Protein AF-A0A8K9XNS3-F1 (afdb_monomer)

Radius of gyration: 15.27 Å; Cα contacts (8 Å, |Δi|>4): 210; chains: 1; bounding box: 35×44×36 Å

pLDDT: mean 76.53, std 16.07, range [39.06, 96.81]

Structure (mmCIF, N/CA/C/O backbone):
data_AF-A0A8K9XNS3-F1
#
_entry.id   AF-A0A8K9XNS3-F1
#
loop_
_atom_site.group_PDB
_atom_site.id
_atom_site.type_symbol
_atom_site.label_atom_id
_atom_site.label_alt_id
_atom_site.label_comp_id
_atom_site.label_asym_id
_atom_site.label_entity_id
_atom_site.label_seq_id
_atom_site.pdbx_PDB_ins_code
_atom_site.Cartn_x
_atom_site.Cartn_y
_atom_site.Cartn_z
_atom_site.occupancy
_atom_site.B_iso_or_equiv
_atom_site.auth_seq_id
_atom_site.auth_comp_id
_atom_site.auth_asym_id
_atom_site.auth_atom_id
_atom_site.pdbx_PDB_model_num
ATOM 1 N N . VAL A 1 1 ? -20.657 2.277 15.520 1.00 56.12 1 VAL A N 1
ATOM 2 C CA . VAL A 1 1 ? -19.848 1.434 14.611 1.00 56.12 1 VAL A CA 1
ATOM 3 C C . VAL A 1 1 ? -19.065 2.385 13.728 1.00 56.12 1 VAL A C 1
ATOM 5 O O . VAL A 1 1 ? -19.692 3.094 12.948 1.00 56.12 1 VAL A O 1
ATOM 8 N N . ASN A 1 2 ? -17.752 2.482 13.925 1.00 64.94 2 ASN A N 1
ATOM 9 C CA . ASN A 1 2 ? -16.909 3.422 13.189 1.00 64.94 2 ASN A CA 1
ATOM 10 C C . ASN A 1 2 ? -16.457 2.762 11.886 1.00 64.94 2 ASN A C 1
ATOM 12 O O . ASN A 1 2 ? -15.665 1.821 11.895 1.00 64.94 2 ASN A O 1
ATOM 16 N N . TRP A 1 3 ? -17.029 3.219 10.773 1.00 59.09 3 TRP A N 1
ATOM 17 C CA . TRP A 1 3 ? -16.682 2.745 9.439 1.00 59.09 3 TRP A CA 1
ATOM 18 C C . TRP A 1 3 ? -15.567 3.605 8.871 1.00 59.09 3 TRP A C 1
ATOM 20 O O . TRP A 1 3 ? -15.739 4.807 8.674 1.00 59.09 3 TRP A O 1
ATOM 30 N N . MET A 1 4 ? -14.447 2.974 8.561 1.00 75.62 4 MET A N 1
ATOM 31 C CA . MET A 1 4 ? -13.309 3.639 7.950 1.00 75.62 4 MET A CA 1
ATOM 32 C C . MET A 1 4 ? -13.382 3.490 6.444 1.00 75.62 4 MET A C 1
ATOM 34 O O . MET A 1 4 ? -13.640 2.399 5.935 1.00 75.62 4 MET A O 1
ATOM 38 N N . ARG A 1 5 ? -13.145 4.589 5.728 1.00 74.88 5 ARG A N 1
ATOM 39 C CA . ARG A 1 5 ? -13.177 4.626 4.267 1.00 74.88 5 ARG A CA 1
ATOM 40 C C . ARG A 1 5 ? -11.772 4.840 3.735 1.00 74.88 5 ARG A C 1
ATOM 42 O O . ARG A 1 5 ? -11.185 5.903 3.939 1.00 74.88 5 ARG A O 1
ATOM 49 N N . LEU A 1 6 ? -11.271 3.840 3.021 1.00 81.25 6 LEU A N 1
ATOM 50 C CA . LEU A 1 6 ? -9.977 3.896 2.359 1.00 81.25 6 LEU A CA 1
ATOM 51 C C . LEU A 1 6 ? -10.204 4.013 0.853 1.00 81.25 6 LEU A C 1
ATOM 53 O O . LEU A 1 6 ? -10.941 3.215 0.263 1.00 81.25 6 LEU A O 1
ATOM 57 N N . ASN A 1 7 ? -9.607 5.034 0.240 1.00 74.88 7 ASN A N 1
ATOM 58 C CA . ASN A 1 7 ? -9.616 5.215 -1.209 1.00 74.88 7 ASN A CA 1
ATOM 59 C C . ASN A 1 7 ? -8.287 4.730 -1.784 1.00 74.88 7 ASN A C 1
ATOM 61 O O . ASN A 1 7 ? -7.236 5.046 -1.234 1.00 74.88 7 ASN A O 1
ATOM 65 N N . ILE A 1 8 ? -8.344 4.006 -2.897 1.00 73.44 8 ILE A N 1
ATOM 66 C CA . ILE A 1 8 ? -7.161 3.463 -3.567 1.00 73.44 8 ILE A CA 1
ATOM 67 C C . ILE A 1 8 ? -6.890 4.271 -4.831 1.00 73.44 8 ILE A C 1
ATOM 69 O O . ILE A 1 8 ? -7.771 4.422 -5.685 1.00 73.44 8 ILE A O 1
ATOM 73 N N . ILE A 1 9 ? -5.666 4.771 -4.943 1.00 66.69 9 ILE A N 1
ATOM 74 C CA . ILE A 1 9 ? -5.113 5.435 -6.119 1.00 66.69 9 ILE A CA 1
ATOM 75 C C . ILE A 1 9 ? -3.823 4.712 -6.489 1.00 66.69 9 ILE A C 1
ATOM 77 O O . ILE A 1 9 ? -3.191 4.041 -5.681 1.00 66.69 9 ILE A O 1
ATOM 81 N N . LEU A 1 10 ? -3.454 4.794 -7.749 1.00 63.34 10 LEU A N 1
ATOM 82 C CA . LEU A 1 10 ? -2.263 4.166 -8.276 1.00 63.34 10 LEU A CA 1
ATOM 83 C C . LEU A 1 10 ? -1.674 5.131 -9.277 1.00 63.34 10 LEU A C 1
ATOM 85 O O . LEU A 1 10 ? -2.395 5.687 -10.109 1.00 63.34 10 LEU A O 1
ATOM 89 N N . VAL A 1 11 ? -0.384 5.373 -9.116 1.00 63.50 11 VAL A N 1
ATOM 90 C CA . VAL A 1 11 ? 0.321 6.434 -9.816 1.00 63.50 11 VAL A CA 1
ATOM 91 C C . VAL A 1 11 ? 1.318 5.773 -10.761 1.00 63.50 11 VAL A C 1
ATOM 93 O O . VAL A 1 11 ? 2.296 5.186 -10.310 1.00 63.50 11 VAL A O 1
ATOM 96 N N . ASP A 1 12 ? 1.028 5.855 -12.060 1.00 62.00 12 ASP A N 1
ATOM 97 C CA . ASP A 1 12 ? 1.892 5.447 -13.174 1.00 62.00 12 ASP A CA 1
ATOM 98 C C . ASP A 1 12 ? 1.836 6.521 -14.279 1.00 62.00 12 ASP A C 1
ATOM 100 O O . ASP A 1 12 ? 0.885 7.305 -14.346 1.00 62.00 12 ASP A O 1
ATOM 104 N N . ASN A 1 13 ? 2.821 6.532 -15.178 1.00 50.31 13 ASN A N 1
ATOM 105 C CA . ASN A 1 13 ? 2.873 7.348 -16.396 1.00 50.31 13 ASN A CA 1
ATOM 106 C C . ASN A 1 13 ? 1.865 6.874 -17.482 1.00 50.31 13 ASN A C 1
ATOM 108 O O . ASN A 1 13 ? 2.080 7.072 -18.677 1.00 50.31 13 ASN A O 1
ATOM 112 N N . GLY A 1 14 ? 0.766 6.222 -17.083 1.00 49.00 14 GLY A N 1
ATOM 113 C CA . GLY A 1 14 ? -0.224 5.583 -17.948 1.00 49.00 14 GLY A CA 1
ATOM 114 C C . GLY A 1 14 ? -1.595 5.426 -17.277 1.00 49.00 14 GLY A C 1
ATOM 115 O O . GLY A 1 14 ? -1.736 5.499 -16.058 1.00 49.00 14 GLY A O 1
ATOM 116 N N . SER A 1 15 ? -2.646 5.254 -18.089 1.00 39.06 15 SER A N 1
ATOM 117 C CA . SER A 1 15 ? -4.030 5.090 -17.622 1.00 39.06 15 SER A CA 1
ATOM 118 C C . SER A 1 15 ? -4.188 3.769 -16.879 1.00 39.06 15 SER A C 1
ATOM 120 O O . SER A 1 15 ? -4.087 2.707 -17.494 1.00 39.06 15 SER A O 1
ATOM 122 N N . VAL A 1 16 ? -4.481 3.820 -15.576 1.00 47.47 16 VAL A N 1
ATOM 123 C CA . VAL A 1 16 ? -4.760 2.600 -14.820 1.00 47.47 16 VAL A CA 1
ATOM 124 C C . VAL A 1 16 ? -6.118 2.629 -14.120 1.00 47.47 16 VAL A C 1
ATOM 126 O O . VAL A 1 16 ? -6.554 3.635 -13.555 1.00 47.47 16 VAL A O 1
ATOM 129 N N . THR A 1 17 ? -6.822 1.500 -14.214 1.00 46.59 17 THR A N 1
ATOM 130 C CA . THR A 1 17 ? -8.195 1.313 -13.734 1.00 46.59 17 THR A CA 1
ATOM 131 C C . THR A 1 17 ? -8.196 0.239 -12.655 1.00 46.59 17 THR A C 1
ATOM 133 O O . THR A 1 17 ? -7.743 -0.871 -12.909 1.00 46.59 17 THR A O 1
ATOM 136 N N . TYR A 1 18 ? -8.730 0.546 -11.469 1.00 57.34 18 TYR A N 1
ATOM 137 C CA . TYR A 1 18 ? -8.770 -0.395 -10.344 1.00 57.34 18 TYR A CA 1
ATOM 138 C C . TYR A 1 18 ? -10.159 -0.532 -9.763 1.00 57.34 18 TYR A C 1
ATOM 140 O O . TYR A 1 18 ? -10.936 0.429 -9.708 1.00 57.34 18 TYR A O 1
ATOM 148 N N . THR A 1 19 ? -10.425 -1.740 -9.281 1.00 54.16 19 THR A N 1
ATOM 149 C CA . THR A 1 19 ? -11.699 -2.136 -8.700 1.00 54.16 19 THR A CA 1
ATOM 150 C C . THR A 1 19 ? -11.395 -3.006 -7.482 1.00 54.16 19 THR A C 1
ATOM 152 O O . THR A 1 19 ? -10.749 -4.037 -7.658 1.00 54.16 19 THR A O 1
ATOM 155 N N . PRO A 1 20 ? -11.825 -2.631 -6.264 1.00 64.88 20 PRO A N 1
ATOM 156 C CA . PRO A 1 20 ? -12.625 -1.461 -5.894 1.00 64.88 20 PRO A CA 1
ATOM 157 C C . PRO 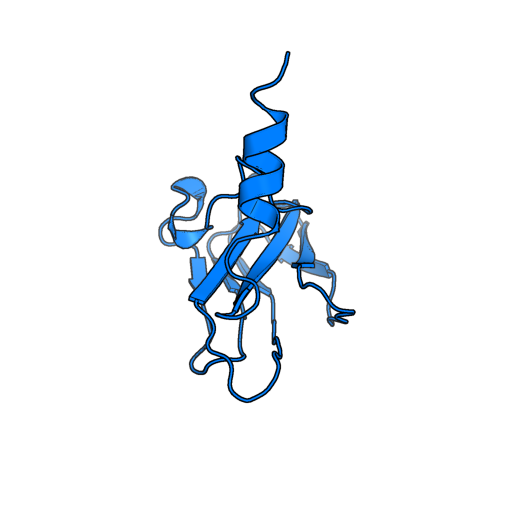A 1 20 ? -11.775 -0.212 -5.584 1.00 64.88 20 PRO A C 1
ATOM 159 O O . PRO A 1 20 ? -10.751 -0.292 -4.925 1.00 64.88 20 PRO A O 1
ATOM 162 N N . ARG A 1 21 ? -12.242 0.986 -5.968 1.00 72.19 21 ARG A N 1
ATOM 163 C CA . ARG A 1 21 ? -11.589 2.268 -5.596 1.00 72.19 21 ARG A CA 1
ATOM 164 C C . ARG A 1 21 ? -11.817 2.681 -4.141 1.00 72.19 21 ARG A C 1
ATOM 166 O O . ARG A 1 21 ? -11.236 3.659 -3.679 1.00 72.19 21 ARG A O 1
ATOM 173 N N . ARG A 1 22 ? -12.744 2.006 -3.462 1.00 80.00 22 ARG A N 1
ATOM 174 C CA . ARG A 1 22 ? -13.194 2.312 -2.107 1.00 80.00 22 ARG A CA 1
ATOM 175 C C . ARG A 1 22 ? -13.445 1.015 -1.369 1.00 80.00 22 ARG A C 1
ATOM 177 O O . ARG A 1 22 ? -14.210 0.183 -1.851 1.00 80.00 22 ARG A O 1
ATOM 184 N N . VAL A 1 23 ? -12.851 0.895 -0.199 1.00 85.75 23 VAL A N 1
ATOM 185 C CA . VAL A 1 23 ? -13.109 -0.190 0.744 1.00 85.75 23 VAL A CA 1
ATOM 186 C C . VAL A 1 23 ? -13.540 0.418 2.067 1.00 85.75 23 VAL A C 1
ATOM 188 O O . VAL A 1 23 ? -13.040 1.470 2.474 1.00 85.75 23 VAL A O 1
ATOM 191 N N . CYS A 1 24 ? -14.503 -0.239 2.704 1.00 87.44 24 CYS A N 1
ATOM 192 C CA . CYS A 1 24 ? -14.964 0.107 4.036 1.00 87.44 24 CYS A CA 1
ATOM 193 C C . CYS A 1 24 ? -14.608 -1.037 4.977 1.00 87.44 24 CYS A C 1
ATOM 195 O O . CYS A 1 24 ? -14.870 -2.194 4.650 1.00 87.44 24 CYS A O 1
ATOM 197 N N . SER A 1 25 ? -14.032 -0.716 6.129 1.00 90.00 25 SER A N 1
ATOM 198 C CA . SER A 1 25 ? -13.751 -1.701 7.172 1.00 90.00 25 SER A CA 1
ATOM 199 C C . SER A 1 25 ? -13.957 -1.096 8.558 1.00 90.00 25 SER A C 1
ATOM 201 O O . SER A 1 25 ? -14.129 0.118 8.695 1.00 90.00 25 SER A O 1
ATOM 203 N N . LEU A 1 26 ? -14.008 -1.952 9.572 1.00 91.56 26 LEU A N 1
ATOM 204 C CA . LEU A 1 26 ? -14.246 -1.553 10.954 1.00 91.56 26 LEU A CA 1
ATOM 205 C 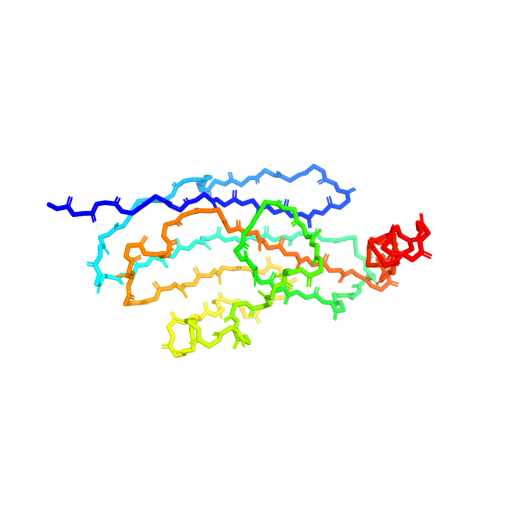C . LEU A 1 26 ? -12.933 -1.203 11.652 1.00 91.56 26 LEU A C 1
ATOM 207 O O . LEU A 1 26 ? -11.907 -1.849 11.428 1.00 91.56 26 LEU A O 1
ATOM 211 N N . GLU A 1 27 ? -12.989 -0.229 12.549 1.00 92.88 27 GLU A N 1
ATOM 212 C CA . GLU A 1 27 ? -11.918 0.018 13.515 1.00 92.88 27 GLU A CA 1
ATOM 213 C C . GLU A 1 27 ? -11.576 -1.266 14.303 1.00 92.88 27 GLU A C 1
ATOM 215 O O . GLU A 1 27 ? -12.451 -2.083 14.603 1.00 92.88 27 GLU A O 1
ATOM 220 N N . GLY A 1 28 ? -10.290 -1.485 14.576 1.00 93.94 28 GLY A N 1
ATOM 221 C CA . GLY A 1 28 ? -9.733 -2.682 15.211 1.00 93.94 28 GLY A CA 1
ATOM 222 C C . GLY A 1 28 ? -9.679 -3.926 14.317 1.00 93.94 28 GLY A C 1
ATOM 223 O O . GLY A 1 28 ? -9.099 -4.937 14.709 1.00 93.94 28 GLY A O 1
ATOM 224 N N . SER A 1 29 ? -10.264 -3.884 13.114 1.00 94.94 29 SER A N 1
ATOM 225 C CA . SER A 1 29 ? -10.264 -5.015 12.181 1.00 94.94 29 SER A CA 1
ATOM 226 C C . SER A 1 29 ? -9.105 -4.932 11.177 1.00 94.94 29 SER A C 1
ATOM 228 O O . SER A 1 29 ? -8.050 -4.368 11.463 1.00 94.94 29 SER A O 1
ATOM 230 N N . SER A 1 30 ? -9.262 -5.548 10.005 1.00 94.94 30 SER A N 1
ATOM 231 C CA . SER A 1 30 ? -8.290 -5.493 8.914 1.00 94.94 30 SER A CA 1
ATOM 232 C C . SER A 1 30 ? -8.965 -5.067 7.616 1.00 94.94 30 SER A C 1
ATOM 234 O O . SER A 1 30 ? -10.159 -5.292 7.411 1.00 94.94 30 SER A O 1
ATOM 236 N N . VAL A 1 31 ? -8.195 -4.471 6.715 1.00 93.25 31 VAL A N 1
ATOM 237 C CA . VAL A 1 31 ? -8.617 -4.184 5.341 1.00 93.25 31 VAL A CA 1
ATOM 238 C C . VAL A 1 31 ? -7.571 -4.709 4.378 1.00 93.25 31 VAL A C 1
ATOM 240 O O . VAL A 1 31 ? -6.369 -4.568 4.599 1.00 93.25 31 VAL A O 1
ATOM 243 N N . THR A 1 32 ? -8.045 -5.306 3.292 1.00 91.56 32 THR A N 1
ATOM 244 C CA . THR A 1 32 ? -7.211 -5.708 2.166 1.00 91.56 32 THR A CA 1
ATOM 245 C C . THR A 1 32 ? -7.575 -4.840 0.975 1.00 91.56 32 THR A C 1
ATOM 247 O O . THR A 1 32 ? -8.735 -4.762 0.573 1.00 91.56 32 THR A O 1
ATOM 250 N N . MET A 1 33 ? -6.569 -4.169 0.433 1.00 89.19 33 MET A N 1
ATOM 251 C CA . MET A 1 33 ? -6.630 -3.314 -0.739 1.00 89.19 33 MET A CA 1
ATOM 252 C C . MET A 1 33 ? -5.998 -4.087 -1.901 1.00 89.19 33 MET A C 1
ATOM 254 O O . MET A 1 33 ? -4.773 -4.061 -2.054 1.00 89.19 33 MET A O 1
ATOM 258 N N . PRO A 1 34 ? -6.802 -4.848 -2.671 1.00 85.44 34 PRO A N 1
ATOM 259 C CA . PRO A 1 34 ? -6.293 -5.624 -3.791 1.00 85.44 34 PRO A CA 1
ATOM 260 C C . PRO A 1 34 ? -5.753 -4.692 -4.870 1.00 85.44 34 PRO A C 1
ATOM 262 O O . PRO A 1 34 ? -6.349 -3.657 -5.175 1.00 85.44 34 PRO A O 1
ATOM 265 N N . CYS A 1 35 ? -4.612 -5.065 -5.437 1.00 82.81 35 CYS A N 1
ATOM 266 C CA . CYS A 1 35 ? -3.908 -4.235 -6.397 1.00 82.81 35 CYS A CA 1
ATOM 267 C C . CYS A 1 35 ? -3.038 -5.099 -7.310 1.00 82.81 35 CYS A C 1
ATOM 269 O O . CYS A 1 35 ? -2.360 -6.024 -6.857 1.00 82.81 35 CYS A O 1
ATOM 271 N N . SER A 1 36 ? -3.037 -4.762 -8.596 1.00 80.56 36 SER A N 1
ATOM 272 C CA . SER A 1 36 ? -2.171 -5.364 -9.607 1.00 80.56 36 SER A CA 1
ATOM 273 C C . SER A 1 36 ? -1.705 -4.297 -10.587 1.00 80.56 36 SER A C 1
ATOM 275 O O . SER A 1 36 ? -2.525 -3.490 -11.010 1.00 80.56 36 SER A O 1
ATOM 277 N N . TYR A 1 37 ? -0.443 -4.311 -10.995 1.00 78.38 37 TYR A N 1
ATOM 278 C CA . TYR A 1 37 ? 0.127 -3.318 -11.908 1.00 78.38 37 TYR A CA 1
ATOM 279 C C . TYR A 1 37 ? 0.884 -4.000 -13.047 1.00 78.38 37 TYR A C 1
ATOM 281 O O . TYR A 1 37 ? 1.358 -5.127 -12.917 1.00 78.38 37 TYR A O 1
ATOM 289 N N . THR A 1 38 ? 0.984 -3.320 -14.185 1.00 77.31 38 THR A N 1
ATOM 290 C CA . THR A 1 38 ? 1.661 -3.827 -15.383 1.00 77.31 38 THR A CA 1
ATOM 291 C C . THR A 1 38 ? 2.642 -2.791 -15.898 1.00 77.31 38 THR A C 1
ATOM 293 O O . THR A 1 38 ? 2.344 -1.604 -15.866 1.00 77.31 38 THR A O 1
ATOM 296 N N . PHE A 1 39 ? 3.770 -3.241 -16.435 1.00 76.19 39 PHE A N 1
ATOM 297 C CA . PHE A 1 39 ? 4.781 -2.389 -17.056 1.00 76.19 39 PHE A CA 1
ATOM 298 C C . PHE A 1 39 ? 5.303 -3.045 -18.344 1.00 76.19 39 PHE A C 1
ATOM 300 O O . PHE A 1 39 ? 5.123 -4.258 -18.527 1.00 76.19 39 PHE A O 1
ATOM 307 N N . PRO A 1 40 ? 5.919 -2.279 -19.266 1.00 76.31 40 PRO A N 1
ATOM 308 C CA . PRO A 1 40 ? 6.366 -2.818 -20.545 1.00 76.31 40 PRO A CA 1
ATOM 309 C C . PRO A 1 40 ? 7.374 -3.961 -20.368 1.00 76.31 40 PRO A C 1
ATOM 311 O O . PRO A 1 40 ? 8.272 -3.898 -19.529 1.00 76.31 40 PRO A O 1
ATOM 314 N N . LYS A 1 41 ? 7.243 -5.015 -21.182 1.00 79.00 41 LYS A N 1
ATOM 315 C CA . LYS A 1 41 ? 8.167 -6.161 -21.155 1.00 79.00 41 LYS A CA 1
ATOM 316 C C . LYS A 1 41 ? 9.602 -5.706 -21.433 1.00 79.00 41 LYS A C 1
ATOM 318 O O . LYS A 1 41 ? 9.816 -4.828 -22.258 1.00 79.00 41 LYS A O 1
ATOM 323 N N . GLY A 1 42 ? 10.567 -6.355 -20.785 1.00 80.06 42 GLY A N 1
ATOM 324 C CA . GLY A 1 42 ? 11.991 -6.017 -20.901 1.00 80.06 42 GLY A CA 1
ATOM 325 C C . GLY A 1 42 ? 12.495 -5.077 -19.806 1.00 80.06 42 GLY A C 1
ATOM 326 O O . GLY A 1 42 ? 13.699 -5.026 -19.589 1.00 80.06 42 GLY A O 1
ATOM 327 N N . HIS A 1 43 ? 11.586 -4.441 -19.066 1.00 78.25 43 HIS A N 1
ATOM 328 C CA . HIS A 1 43 ? 11.912 -3.556 -17.953 1.00 78.25 43 HIS A CA 1
ATOM 329 C C . HIS A 1 43 ? 11.918 -4.276 -16.615 1.00 78.25 43 HIS A C 1
ATOM 331 O O . HIS A 1 43 ? 11.321 -5.347 -16.449 1.00 78.25 43 HIS A O 1
ATOM 337 N N . LYS A 1 44 ? 12.594 -3.667 -15.646 1.00 81.06 44 LYS A N 1
ATOM 338 C CA . LYS A 1 44 ? 12.635 -4.125 -14.258 1.00 81.06 44 LYS A CA 1
ATOM 339 C C . LYS A 1 44 ? 12.059 -3.055 -13.348 1.00 81.06 44 LYS A C 1
ATOM 341 O O . LYS A 1 44 ? 12.393 -1.882 -13.470 1.00 81.06 44 LYS A O 1
ATOM 346 N N . VAL A 1 45 ? 11.222 -3.483 -12.409 1.00 79.75 45 VAL A N 1
ATOM 347 C CA . VAL A 1 45 ? 10.742 -2.621 -11.326 1.00 79.75 45 VAL A CA 1
ATOM 348 C C . VAL A 1 45 ? 11.923 -2.312 -10.411 1.00 79.75 45 VAL A C 1
ATOM 350 O O . VAL A 1 45 ? 12.564 -3.226 -9.893 1.00 79.75 45 VAL A O 1
ATOM 353 N N . THR A 1 46 ? 12.232 -1.031 -10.250 1.00 80.50 46 THR A N 1
ATOM 354 C CA . THR A 1 46 ? 13.333 -0.537 -9.409 1.00 80.50 46 THR A CA 1
ATOM 355 C C . THR A 1 46 ? 12.825 0.006 -8.080 1.00 80.50 46 THR A C 1
ATOM 357 O O . THR A 1 46 ? 13.524 -0.082 -7.074 1.00 80.50 46 THR A O 1
ATOM 360 N N . THR A 1 47 ? 11.596 0.523 -8.055 1.00 80.38 47 THR A N 1
ATOM 361 C CA . THR A 1 47 ? 10.916 1.014 -6.854 1.00 80.38 47 THR A CA 1
ATOM 362 C C . THR A 1 47 ? 9.458 0.577 -6.873 1.00 80.38 47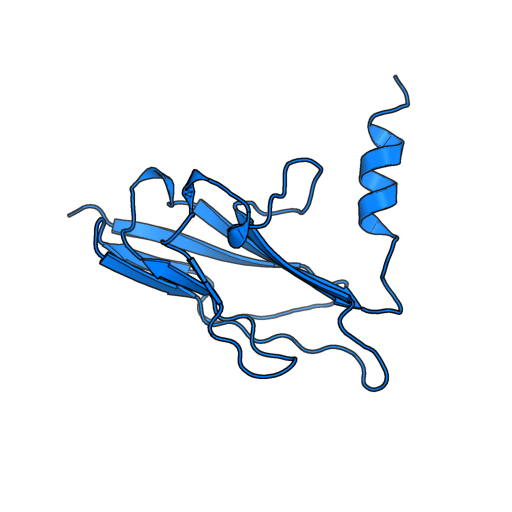 THR A C 1
ATOM 364 O O . THR A 1 47 ? 8.831 0.541 -7.929 1.00 80.38 47 THR A O 1
ATOM 367 N N . ALA A 1 48 ? 8.917 0.211 -5.713 1.00 82.94 48 ALA A N 1
ATOM 368 C CA . ALA A 1 48 ? 7.518 -0.167 -5.547 1.00 82.94 48 ALA A CA 1
ATOM 369 C C . ALA A 1 48 ? 7.137 -0.049 -4.070 1.00 82.94 48 ALA A C 1
ATOM 371 O O . ALA A 1 48 ? 7.692 -0.772 -3.243 1.00 82.94 48 ALA A O 1
ATOM 372 N N . PHE A 1 49 ? 6.215 0.848 -3.727 1.00 86.81 49 PHE A N 1
ATOM 373 C CA . PHE A 1 49 ? 5.746 0.998 -2.350 1.00 86.81 49 PHE A CA 1
ATOM 374 C C . PHE A 1 49 ? 4.375 1.665 -2.266 1.00 86.81 49 PHE A C 1
ATOM 376 O O . PHE A 1 49 ? 3.926 2.356 -3.184 1.00 86.81 49 PHE A O 1
ATOM 383 N N . TRP A 1 50 ? 3.716 1.472 -1.127 1.00 9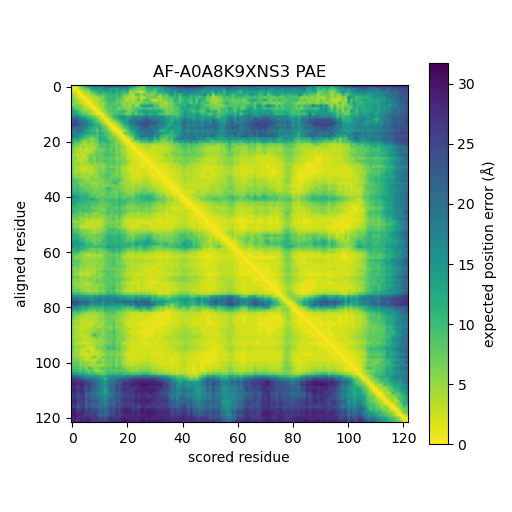0.50 50 TRP A N 1
ATOM 384 C CA . TRP A 1 50 ? 2.507 2.200 -0.769 1.00 90.50 50 TRP A CA 1
ATOM 385 C C . TRP A 1 50 ? 2.832 3.401 0.101 1.00 90.50 50 TRP A C 1
ATOM 387 O O . TRP A 1 50 ? 3.690 3.321 0.973 1.00 90.50 50 TRP A O 1
ATOM 397 N N . PHE A 1 51 ? 2.083 4.482 -0.075 1.00 90.00 51 PHE A N 1
ATOM 398 C CA . PHE A 1 51 ? 2.075 5.622 0.834 1.00 90.00 51 PHE A CA 1
ATOM 399 C C . PHE A 1 51 ? 0.644 6.118 1.044 1.00 90.00 51 PHE A C 1
ATOM 401 O O . PHE A 1 51 ? -0.264 5.846 0.253 1.00 90.00 51 PHE A O 1
ATOM 408 N N . LYS A 1 52 ? 0.432 6.871 2.121 1.0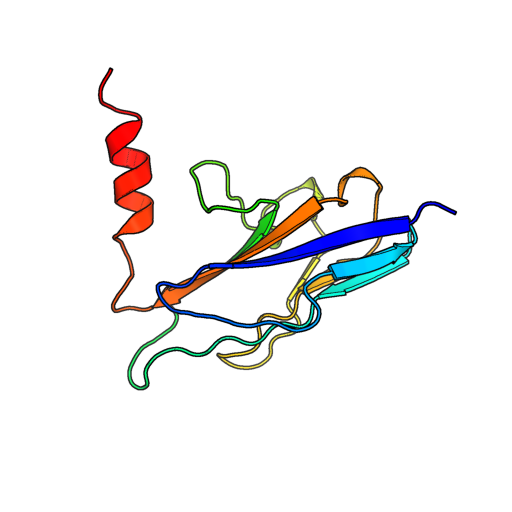0 90.38 52 LYS A N 1
ATOM 409 C CA . LYS A 1 52 ? -0.836 7.558 2.366 1.00 90.38 52 LYS A CA 1
ATOM 410 C C . LYS A 1 52 ? -0.789 8.949 1.735 1.00 90.38 52 LYS A C 1
ATOM 412 O O . LYS A 1 52 ? 0.080 9.747 2.063 1.00 90.38 52 LYS A O 1
ATOM 417 N N . GLY A 1 53 ? -1.711 9.232 0.824 1.00 85.94 53 GLY A N 1
ATOM 418 C CA . GLY A 1 53 ? -1.747 10.452 0.018 1.00 85.94 53 GLY A CA 1
ATOM 419 C C . GLY A 1 53 ? -2.261 10.181 -1.395 1.00 85.94 53 GLY A C 1
ATOM 420 O O . GLY A 1 53 ? -2.442 9.031 -1.786 1.00 85.94 53 GLY A O 1
ATOM 421 N N . GLN A 1 54 ? -2.527 11.245 -2.157 1.00 77.06 54 GLN A N 1
ATOM 422 C CA . GLN A 1 54 ? -3.036 11.154 -3.537 1.00 77.06 54 GLN A CA 1
ATOM 423 C C . GLN A 1 54 ? -1.945 11.342 -4.601 1.00 77.06 54 GLN A C 1
ATOM 425 O O . GLN A 1 54 ? -2.044 10.768 -5.680 1.00 77.06 54 GLN A O 1
ATOM 430 N N . VAL A 1 55 ? -0.927 12.156 -4.315 1.00 72.88 55 VAL A N 1
ATOM 431 C CA . VAL A 1 55 ? 0.166 12.474 -5.244 1.00 72.88 55 VAL A CA 1
ATOM 432 C C . VAL A 1 55 ? 1.487 12.226 -4.520 1.00 72.88 55 VAL A C 1
ATOM 434 O O . VAL A 1 55 ? 1.587 12.604 -3.350 1.00 72.88 55 VAL A O 1
ATOM 437 N N . PRO A 1 56 ? 2.478 11.588 -5.166 1.00 72.81 56 PRO A N 1
ATOM 438 C CA . PRO A 1 56 ? 3.802 11.453 -4.587 1.00 72.81 56 PRO A CA 1
ATOM 439 C C . PRO A 1 56 ? 4.455 12.831 -4.413 1.00 72.81 56 PRO A C 1
ATOM 441 O O . PRO A 1 56 ? 4.415 13.668 -5.314 1.00 72.81 56 PRO A O 1
ATOM 444 N N . GLY A 1 57 ? 5.065 13.063 -3.257 1.00 70.06 57 GLY A N 1
ATOM 445 C CA . GLY A 1 57 ? 5.789 14.285 -2.918 1.00 70.06 57 GLY A CA 1
ATOM 446 C C . GLY A 1 57 ? 6.878 14.012 -1.883 1.00 70.06 57 GLY A C 1
ATOM 447 O O . GLY A 1 57 ? 7.113 12.863 -1.514 1.00 70.06 57 GLY A O 1
ATOM 448 N N . ALA A 1 58 ? 7.528 15.067 -1.387 1.00 69.06 58 ALA A N 1
ATOM 449 C CA . ALA A 1 58 ? 8.612 14.943 -0.404 1.00 69.06 58 ALA A CA 1
ATOM 450 C C . ALA A 1 58 ? 8.184 14.231 0.898 1.00 69.06 58 ALA A C 1
ATOM 452 O O . ALA A 1 58 ? 9.008 13.621 1.570 1.00 69.06 58 ALA A O 1
ATOM 453 N N . GLU A 1 59 ? 6.893 14.281 1.233 1.00 73.56 59 GLU A N 1
ATOM 454 C CA . GLU A 1 59 ? 6.316 13.649 2.426 1.00 73.56 59 GLU A CA 1
ATOM 455 C C . GLU A 1 59 ? 5.807 12.217 2.180 1.00 73.56 59 GLU A C 1
ATOM 457 O O . GLU A 1 59 ? 5.329 11.558 3.104 1.00 73.56 59 GLU A O 1
ATOM 462 N N . SER A 1 60 ? 5.882 11.713 0.943 1.00 79.69 60 SER A N 1
ATOM 463 C CA . SER A 1 60 ? 5.430 10.361 0.609 1.00 79.69 60 SER A CA 1
ATOM 464 C C . SER A 1 60 ? 6.379 9.319 1.183 1.00 79.69 60 SER A C 1
ATOM 466 O O . SER A 1 60 ? 7.380 8.951 0.572 1.00 79.69 60 SER A O 1
ATOM 468 N N . LEU A 1 61 ? 6.034 8.828 2.369 1.00 88.06 61 LEU A N 1
ATOM 469 C CA . LEU A 1 61 ? 6.771 7.788 3.067 1.00 88.06 61 LEU A CA 1
ATOM 470 C C . LEU A 1 61 ? 6.158 6.413 2.791 1.00 88.06 61 LEU A C 1
ATOM 472 O O . LEU A 1 61 ? 4.946 6.233 2.935 1.00 88.06 61 LEU A O 1
ATOM 476 N N . ASP A 1 62 ? 7.010 5.445 2.445 1.00 89.44 62 ASP A N 1
ATOM 477 C CA . ASP A 1 62 ? 6.635 4.032 2.386 1.00 89.44 62 ASP A CA 1
ATOM 478 C C . ASP A 1 62 ? 5.970 3.620 3.705 1.00 89.44 62 ASP A C 1
ATOM 480 O O . ASP A 1 62 ? 6.547 3.793 4.783 1.00 89.44 62 ASP A O 1
ATOM 484 N N . LEU A 1 63 ? 4.756 3.071 3.637 1.00 93.06 63 LEU A N 1
ATOM 485 C CA . LEU A 1 63 ? 4.020 2.620 4.817 1.00 93.06 63 LEU A CA 1
ATOM 486 C C . LEU A 1 63 ? 4.818 1.609 5.642 1.00 93.06 63 LEU A C 1
ATOM 488 O O . LEU A 1 63 ? 4.706 1.609 6.864 1.00 93.06 63 LEU A O 1
ATOM 492 N N . ASN A 1 64 ? 5.655 0.785 5.010 1.00 89.75 64 ASN A N 1
ATOM 493 C CA . ASN A 1 64 ? 6.498 -0.171 5.727 1.00 89.75 64 ASN A CA 1
ATOM 494 C C . ASN A 1 64 ? 7.612 0.516 6.548 1.00 89.75 64 ASN A C 1
ATOM 496 O O . ASN A 1 64 ? 8.108 -0.042 7.527 1.00 89.75 64 ASN A O 1
ATOM 500 N N . LEU A 1 65 ? 7.994 1.741 6.168 1.00 90.88 65 LEU A N 1
ATOM 501 C CA . LEU A 1 65 ? 8.963 2.580 6.882 1.00 90.88 65 LEU A CA 1
ATOM 502 C C . LEU A 1 65 ? 8.294 3.562 7.852 1.00 90.88 65 LEU A C 1
ATOM 504 O O . LEU A 1 65 ? 8.972 4.145 8.699 1.00 90.88 65 LEU A O 1
ATOM 508 N N . ASN A 1 66 ? 6.978 3.751 7.752 1.00 92.81 66 ASN A N 1
ATOM 509 C CA . ASN A 1 66 ? 6.237 4.659 8.610 1.00 92.81 66 ASN A CA 1
ATOM 510 C C . ASN A 1 66 ? 6.006 4.036 10.006 1.00 92.81 66 ASN A C 1
ATOM 512 O O . ASN A 1 66 ? 5.335 3.004 10.117 1.00 92.81 66 ASN A O 1
ATOM 516 N N . PRO A 1 67 ? 6.487 4.668 11.098 1.00 93.81 67 PRO A N 1
ATOM 517 C CA . PRO A 1 67 ? 6.289 4.168 12.458 1.00 93.81 67 PRO A CA 1
ATOM 518 C C . PRO A 1 67 ? 4.822 3.948 12.853 1.00 93.81 67 PRO A C 1
ATOM 520 O O . PRO A 1 67 ? 4.546 3.042 13.636 1.00 93.81 67 PRO A O 1
ATOM 523 N N . GLU A 1 68 ? 3.879 4.726 12.305 1.00 93.88 68 GLU A N 1
ATOM 524 C CA . GLU A 1 68 ? 2.437 4.577 12.570 1.00 93.88 68 GLU A CA 1
ATOM 525 C C . GLU A 1 68 ? 1.898 3.220 12.077 1.00 93.88 68 GLU A C 1
ATOM 527 O O . GLU A 1 68 ? 0.960 2.663 12.652 1.00 93.88 68 GLU A O 1
ATOM 532 N N . TYR A 1 69 ? 2.507 2.658 11.033 1.00 94.81 69 TYR A N 1
ATOM 533 C CA . TYR A 1 69 ? 2.069 1.432 10.357 1.00 94.81 69 TYR A CA 1
ATOM 534 C C . TYR A 1 69 ? 2.936 0.215 10.702 1.00 94.81 69 TYR A C 1
ATOM 536 O O . TYR A 1 69 ? 2.651 -0.903 10.264 1.00 94.81 69 TYR A O 1
ATOM 544 N N . LYS A 1 70 ? 3.981 0.405 11.517 1.00 94.06 70 LYS A N 1
ATOM 545 C CA . LYS A 1 70 ? 4.920 -0.649 11.904 1.00 94.06 70 LYS A CA 1
ATOM 546 C C . LYS A 1 70 ? 4.191 -1.838 12.537 1.00 94.06 70 LYS A C 1
ATOM 548 O O . LYS A 1 70 ? 3.489 -1.690 13.532 1.00 94.06 70 LYS A O 1
ATOM 553 N N . GLY A 1 71 ? 4.392 -3.025 11.963 1.00 95.19 71 GLY A N 1
ATOM 554 C CA . GLY A 1 71 ? 3.762 -4.269 12.422 1.00 95.19 71 GLY A CA 1
ATOM 555 C C . GLY A 1 71 ? 2.271 -4.396 12.091 1.00 95.19 71 GLY A C 1
ATOM 556 O O . GLY A 1 71 ? 1.658 -5.378 12.494 1.00 95.19 71 GLY A O 1
ATOM 557 N N . ARG A 1 72 ? 1.694 -3.426 11.369 1.00 96.75 72 ARG A N 1
ATOM 558 C CA . ARG A 1 72 ? 0.290 -3.425 10.928 1.00 96.75 72 ARG A CA 1
ATOM 559 C C . ARG A 1 72 ? 0.132 -3.589 9.420 1.00 96.75 72 ARG A C 1
ATOM 561 O O . ARG A 1 72 ? -0.977 -3.818 8.952 1.00 96.75 72 ARG A O 1
ATOM 568 N N . VAL A 1 73 ? 1.213 -3.426 8.660 1.00 94.50 73 VAL A N 1
ATOM 569 C CA . VAL A 1 73 ? 1.215 -3.473 7.196 1.00 94.50 73 VAL A CA 1
ATOM 570 C C . VAL A 1 73 ? 1.822 -4.767 6.690 1.00 94.50 73 VAL A C 1
ATOM 572 O O . VAL A 1 73 ? 2.877 -5.199 7.146 1.00 94.50 73 VAL A O 1
ATOM 575 N N . GLU A 1 74 ? 1.164 -5.342 5.690 1.00 93.25 74 GLU A N 1
ATOM 576 C CA . GLU A 1 74 ? 1.654 -6.498 4.959 1.00 93.25 74 GLU A CA 1
ATOM 577 C C . GLU A 1 74 ? 1.466 -6.304 3.454 1.00 93.25 74 GLU A C 1
ATOM 579 O O . GLU A 1 74 ? 0.379 -5.951 2.983 1.00 93.25 74 GLU A O 1
ATOM 584 N N . TYR A 1 75 ? 2.526 -6.565 2.690 1.00 90.00 75 TYR A N 1
ATOM 585 C CA . TYR A 1 75 ? 2.488 -6.564 1.229 1.00 90.00 75 TYR A CA 1
ATOM 586 C C . TYR A 1 75 ? 2.256 -7.997 0.749 1.00 90.00 75 TYR A C 1
ATOM 588 O O . TYR A 1 75 ? 3.096 -8.873 0.935 1.00 90.00 75 TYR A O 1
ATOM 596 N N . LEU A 1 76 ? 1.087 -8.244 0.159 1.00 85.75 76 LEU A N 1
ATOM 597 C CA . LEU A 1 76 ? 0.602 -9.574 -0.221 1.00 85.75 76 LEU A CA 1
ATOM 598 C C . LEU A 1 76 ? 0.896 -9.901 -1.698 1.00 85.75 76 LEU A C 1
ATOM 600 O O . LEU A 1 76 ? 0.028 -10.409 -2.407 1.00 85.75 76 LEU A O 1
ATOM 604 N N . GLY A 1 77 ? 2.097 -9.571 -2.181 1.00 70.00 77 GLY A N 1
ATOM 605 C CA . GLY A 1 77 ? 2.543 -9.842 -3.553 1.00 70.00 77 GLY A CA 1
ATOM 606 C C . GLY A 1 77 ? 3.719 -10.818 -3.584 1.00 70.00 77 GLY A C 1
ATOM 607 O O . GLY A 1 77 ? 4.727 -10.586 -2.924 1.00 70.00 77 GLY A O 1
ATOM 608 N N . ASP A 1 78 ? 3.590 -11.904 -4.347 1.00 58.22 78 ASP A N 1
ATOM 609 C CA . ASP A 1 78 ? 4.594 -12.974 -4.489 1.00 58.22 78 ASP A CA 1
ATOM 610 C C . ASP A 1 78 ? 5.411 -12.884 -5.795 1.00 58.22 78 ASP A C 1
ATOM 612 O O . ASP A 1 78 ? 6.420 -13.567 -5.964 1.00 58.22 78 ASP A O 1
ATOM 616 N N . SER A 1 79 ? 4.990 -12.031 -6.730 1.00 53.97 79 SER A N 1
ATOM 617 C CA . SER A 1 79 ? 5.526 -11.930 -8.085 1.00 53.97 79 SER A CA 1
ATOM 618 C C . SER A 1 79 ? 5.302 -10.520 -8.645 1.00 53.97 79 SER A C 1
ATOM 620 O O . SER A 1 79 ? 4.417 -9.800 -8.184 1.00 53.97 79 SER A O 1
ATOM 622 N N . ASN A 1 80 ? 6.136 -10.115 -9.614 1.00 62.84 80 ASN A N 1
ATOM 623 C CA . ASN A 1 80 ? 6.413 -8.742 -10.089 1.00 62.84 80 ASN A CA 1
ATOM 624 C C . ASN A 1 80 ? 5.223 -7.836 -10.493 1.00 62.84 80 ASN A C 1
ATOM 626 O O . ASN A 1 80 ? 5.452 -6.801 -11.101 1.00 62.84 80 ASN A O 1
ATOM 630 N N . GLN A 1 81 ? 3.967 -8.192 -10.243 1.00 70.75 81 GLN A N 1
ATOM 631 C CA . GLN A 1 81 ? 2.785 -7.468 -10.725 1.00 70.75 81 GLN A CA 1
ATOM 632 C C . GLN A 1 81 ? 1.631 -7.433 -9.711 1.00 70.75 81 GLN A C 1
ATOM 634 O O . GLN A 1 81 ? 0.567 -6.899 -10.021 1.00 70.75 81 GLN A O 1
ATOM 639 N N . LEU A 1 82 ? 1.819 -7.968 -8.499 1.00 81.62 82 LEU A N 1
ATOM 640 C CA . LEU A 1 82 ? 0.853 -7.852 -7.405 1.00 81.62 82 LEU A CA 1
ATOM 641 C C . LEU A 1 82 ? 1.321 -6.801 -6.398 1.00 81.62 82 LEU A C 1
ATOM 643 O O . LEU A 1 82 ? 2.434 -6.863 -5.885 1.00 81.62 82 LEU A O 1
ATOM 647 N N . CYS A 1 83 ? 0.446 -5.839 -6.114 1.00 85.31 83 CYS A N 1
ATOM 648 C CA . CYS A 1 83 ? 0.684 -4.734 -5.184 1.00 85.31 83 CYS A CA 1
ATOM 649 C C . CYS A 1 83 ? -0.313 -4.739 -4.023 1.00 85.31 83 CYS A C 1
ATOM 651 O O . CYS A 1 83 ? -0.526 -3.712 -3.394 1.00 85.31 83 CYS A O 1
ATOM 653 N N . THR A 1 84 ? -0.972 -5.864 -3.742 1.00 88.94 84 THR A N 1
ATOM 654 C CA . THR A 1 84 ? -2.002 -5.943 -2.699 1.00 88.94 84 THR A CA 1
ATOM 655 C C . THR A 1 84 ? -1.453 -5.538 -1.331 1.00 88.94 84 THR A C 1
ATOM 657 O O . THR A 1 84 ? -0.461 -6.093 -0.861 1.00 88.94 84 THR A O 1
ATOM 660 N N . LEU A 1 85 ? -2.138 -4.603 -0.675 1.00 91.75 85 LEU A N 1
ATOM 661 C CA . LEU A 1 85 ? -1.809 -4.110 0.661 1.00 91.75 85 LEU A CA 1
ATOM 662 C C . LEU A 1 85 ? -2.827 -4.626 1.676 1.00 91.75 85 LEU A C 1
ATOM 664 O O . LEU A 1 85 ? -4.034 -4.505 1.465 1.00 91.75 85 LEU A O 1
ATOM 668 N N . ARG A 1 86 ? -2.359 -5.153 2.805 1.00 93.94 86 ARG A N 1
ATOM 669 C CA . ARG A 1 86 ? -3.187 -5.423 3.982 1.00 93.94 86 ARG A CA 1
ATOM 670 C C . ARG A 1 86 ? -2.760 -4.525 5.138 1.00 93.94 86 ARG A C 1
ATOM 672 O O . ARG A 1 86 ? -1.574 -4.437 5.436 1.00 93.94 86 ARG A O 1
ATOM 679 N N . ILE A 1 87 ? -3.740 -3.885 5.775 1.00 95.88 87 ILE A N 1
ATOM 680 C CA . ILE A 1 87 ? -3.565 -3.143 7.029 1.00 95.88 87 ILE A CA 1
ATOM 681 C C . ILE A 1 87 ? -4.405 -3.834 8.104 1.00 95.88 87 ILE A C 1
ATOM 683 O O . ILE A 1 87 ? -5.605 -4.042 7.908 1.00 95.88 87 ILE A O 1
ATOM 687 N N . THR A 1 88 ? -3.778 -4.207 9.213 1.00 96.81 88 THR A N 1
ATOM 688 C CA . THR A 1 88 ? -4.406 -4.801 10.402 1.00 96.81 88 THR A CA 1
ATOM 689 C C . THR A 1 88 ? -4.485 -3.782 11.539 1.00 96.81 88 THR A C 1
ATOM 691 O O . THR A 1 88 ? -3.779 -2.779 11.498 1.00 96.81 88 THR A O 1
ATOM 694 N N . ASP A 1 89 ? -5.277 -4.051 12.582 1.00 96.19 89 ASP A N 1
ATOM 695 C CA . ASP A 1 89 ? -5.448 -3.131 13.723 1.00 96.19 89 ASP A CA 1
ATOM 696 C C . ASP A 1 89 ? -5.793 -1.712 13.238 1.00 96.19 89 ASP A C 1
ATOM 698 O O . ASP A 1 89 ? -5.051 -0.752 13.453 1.00 96.19 89 ASP A O 1
ATOM 702 N N . LEU A 1 90 ? -6.875 -1.610 12.460 1.00 95.25 90 LEU A N 1
ATOM 703 C CA . LEU A 1 90 ? -7.301 -0.352 11.852 1.00 95.25 90 LEU A CA 1
ATOM 704 C C . LEU A 1 90 ? -7.696 0.692 12.899 1.00 95.25 90 LEU A C 1
ATOM 706 O O . LEU A 1 90 ? -8.431 0.398 13.836 1.00 95.25 90 LEU A O 1
ATOM 710 N N . ARG A 1 91 ? -7.264 1.932 12.696 1.00 94.38 91 ARG A N 1
ATOM 711 C CA . ARG A 1 91 ? -7.496 3.077 13.586 1.00 94.38 91 ARG A CA 1
ATOM 712 C C . ARG A 1 91 ? -8.200 4.175 12.828 1.00 94.38 91 ARG A C 1
ATOM 714 O O . ARG A 1 91 ? -7.958 4.329 11.638 1.00 94.38 91 ARG A O 1
ATOM 721 N N . GLU A 1 92 ? -8.980 5.013 13.504 1.00 90.69 92 GLU A N 1
ATOM 722 C CA . GLU A 1 92 ? -9.654 6.143 12.847 1.00 90.69 92 GLU A CA 1
ATOM 723 C C . GLU A 1 92 ? -8.695 6.976 11.972 1.00 90.69 92 GLU A C 1
ATOM 725 O O . GLU A 1 92 ? -9.047 7.327 10.839 1.00 90.69 92 GLU A O 1
ATOM 730 N N . SER A 1 93 ? -7.452 7.173 12.442 1.00 91.56 93 SER A N 1
ATOM 731 C CA . SER A 1 93 ? -6.392 7.869 11.708 1.00 91.56 93 SER A CA 1
ATOM 732 C C . SER A 1 93 ? -6.047 7.222 10.373 1.00 91.56 93 SER A C 1
ATOM 734 O O . SER A 1 93 ? -5.702 7.957 9.458 1.00 91.56 93 SER A O 1
ATOM 736 N N . ASP A 1 94 ? -6.185 5.908 10.187 1.00 93.19 94 ASP A N 1
ATOM 737 C CA . ASP A 1 94 ? -5.874 5.238 8.919 1.00 93.19 94 ASP A CA 1
ATOM 738 C C . ASP A 1 94 ? -6.916 5.536 7.829 1.00 93.19 94 ASP A C 1
ATOM 740 O O . ASP A 1 94 ? -6.690 5.210 6.662 1.00 93.19 94 ASP A O 1
ATOM 744 N N . SER A 1 95 ? -8.049 6.167 8.152 1.00 92.06 95 SER A N 1
ATOM 745 C CA . SER A 1 95 ? -8.980 6.643 7.126 1.00 92.06 95 SER A CA 1
ATOM 746 C C . SER A 1 95 ? -8.280 7.628 6.186 1.00 92.06 95 SER A C 1
ATOM 748 O O . SER A 1 95 ? -7.496 8.481 6.613 1.00 92.06 95 SER A O 1
ATOM 750 N N . GLY A 1 96 ? -8.551 7.526 4.885 1.00 90.75 96 GLY A N 1
ATOM 751 C CA . GLY A 1 96 ? -7.942 8.418 3.902 1.00 90.75 96 GLY A CA 1
ATOM 752 C C . GLY A 1 96 ? -7.689 7.776 2.548 1.00 90.75 96 GLY A C 1
ATOM 753 O O . GLY A 1 96 ? -8.338 6.810 2.149 1.00 90.75 96 GLY A O 1
ATOM 754 N N . THR A 1 97 ? -6.755 8.366 1.814 1.00 89.44 97 THR A N 1
ATOM 755 C CA . THR A 1 97 ? -6.379 7.933 0.469 1.00 89.44 97 THR A CA 1
ATOM 756 C C . THR A 1 97 ? -5.009 7.282 0.512 1.00 89.44 97 THR A C 1
ATOM 758 O O . THR A 1 97 ? -4.088 7.819 1.121 1.00 89.44 97 THR A O 1
ATOM 761 N N . TYR A 1 98 ? -4.890 6.141 -0.149 1.00 89.88 98 TYR A N 1
ATOM 762 C CA . TYR A 1 98 ? -3.678 5.349 -0.256 1.00 89.88 98 TYR A CA 1
ATOM 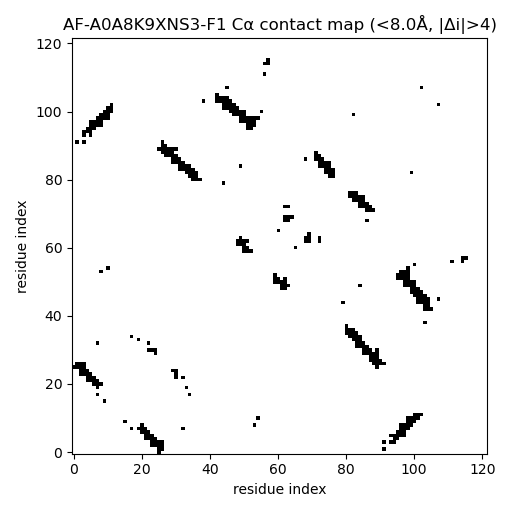763 C C . TYR A 1 98 ? -3.290 5.249 -1.716 1.00 89.88 98 TYR A C 1
ATOM 765 O O . TYR A 1 98 ? -4.144 4.984 -2.567 1.00 89.88 98 TYR A O 1
ATOM 773 N N . SER A 1 99 ? -2.008 5.448 -1.983 1.00 86.25 99 SER A N 1
ATOM 774 C CA . SER A 1 99 ? -1.449 5.379 -3.320 1.00 86.25 99 SER A CA 1
ATOM 775 C C . SER A 1 99 ? -0.327 4.361 -3.383 1.00 86.25 99 SER A C 1
ATOM 777 O O . SER A 1 99 ? 0.537 4.339 -2.509 1.00 86.25 99 SER A O 1
ATOM 779 N N . PHE A 1 100 ? -0.320 3.544 -4.430 1.00 85.75 100 PHE A N 1
ATOM 780 C CA . PHE A 1 100 ? 0.839 2.732 -4.784 1.00 85.75 100 PHE A CA 1
ATOM 781 C C . PHE A 1 100 ? 1.634 3.435 -5.879 1.00 85.75 100 PHE A C 1
ATOM 783 O O . PHE A 1 100 ? 1.071 3.857 -6.897 1.00 85.75 100 PHE A O 1
ATOM 790 N N . LEU A 1 101 ? 2.936 3.557 -5.644 1.00 81.44 101 LEU A N 1
ATOM 791 C CA . LEU A 1 101 ? 3.912 4.092 -6.579 1.00 81.44 101 LEU A CA 1
ATOM 792 C C . LEU A 1 101 ? 4.854 2.965 -6.984 1.00 81.44 101 LEU A C 1
ATOM 794 O O . LEU A 1 101 ? 5.406 2.288 -6.117 1.00 81.44 101 LEU A O 1
ATOM 798 N N . PHE A 1 102 ? 5.086 2.812 -8.285 1.00 80.31 102 PHE A N 1
ATOM 799 C CA . PHE A 1 102 ? 6.177 1.992 -8.793 1.00 80.31 102 PHE A CA 1
ATOM 800 C C . PHE A 1 102 ? 6.964 2.736 -9.872 1.00 80.31 102 PHE A C 1
ATOM 802 O O . PHE A 1 102 ? 6.435 3.606 -10.561 1.00 80.31 102 PHE A O 1
ATOM 809 N N . GLY A 1 103 ? 8.240 2.393 -10.002 1.00 78.75 103 GLY A N 1
ATOM 810 C CA . GLY A 1 103 ? 9.144 2.897 -11.025 1.00 78.75 103 GLY A CA 1
ATOM 811 C C . GLY A 1 103 ? 9.852 1.747 -11.726 1.00 78.75 103 GLY A C 1
ATOM 812 O O . GLY A 1 103 ? 10.136 0.709 -11.124 1.00 78.75 103 GLY A O 1
ATOM 813 N N . THR A 1 104 ? 10.134 1.934 -13.012 1.00 78.00 104 THR A N 1
ATOM 814 C CA . THR A 1 104 ? 10.951 1.020 -13.816 1.00 78.00 104 THR A CA 1
ATOM 815 C C . THR A 1 104 ? 12.321 1.625 -14.107 1.00 78.00 104 THR A C 1
ATOM 817 O O . THR A 1 104 ? 12.529 2.824 -13.929 1.00 78.00 104 THR A O 1
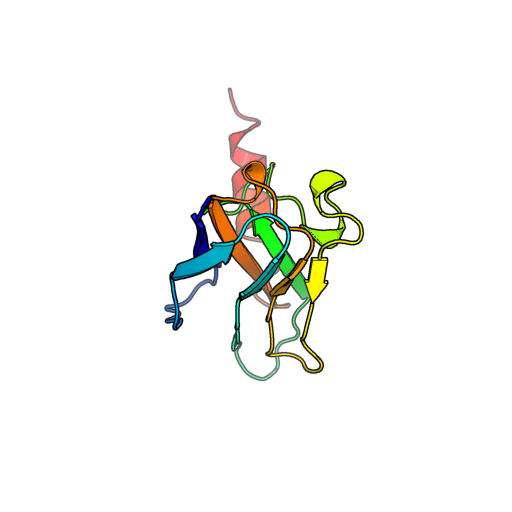ATOM 820 N N . ASP A 1 105 ? 13.249 0.802 -14.583 1.00 78.06 105 ASP A N 1
ATOM 821 C CA . ASP A 1 105 ? 14.571 1.189 -15.094 1.00 78.06 105 ASP A CA 1
ATOM 822 C C . ASP A 1 105 ? 14.551 2.194 -16.267 1.00 78.06 105 ASP A C 1
ATOM 824 O O . ASP A 1 105 ? 15.539 2.895 -16.470 1.00 78.06 105 ASP A O 1
ATOM 828 N N . GLU A 1 106 ? 13.429 2.355 -16.973 1.00 69.94 106 GLU A N 1
ATOM 829 C CA . GLU A 1 106 ? 13.227 3.429 -17.965 1.00 69.94 106 GLU A CA 1
ATOM 830 C C . GLU A 1 106 ? 12.764 4.767 -17.358 1.00 69.94 106 GLU A C 1
ATOM 832 O O . GLU A 1 106 ? 13.051 5.829 -17.907 1.00 69.94 106 GLU A O 1
ATOM 837 N N . ASN A 1 107 ? 12.061 4.745 -16.219 1.00 62.59 107 ASN A N 1
ATOM 838 C CA . ASN A 1 107 ? 11.372 5.914 -15.647 1.00 62.59 107 ASN A CA 1
ATOM 839 C C . ASN A 1 107 ? 11.967 6.383 -14.303 1.00 62.59 107 ASN A C 1
ATOM 841 O O . ASN A 1 107 ? 11.317 7.103 -13.546 1.00 62.59 107 ASN A O 1
ATOM 845 N N . VAL A 1 108 ? 13.213 5.996 -14.008 1.00 53.66 108 VAL A N 1
ATOM 846 C CA . VAL A 1 108 ? 13.833 6.040 -12.666 1.00 53.66 108 VAL A CA 1
ATOM 847 C C . VAL A 1 108 ? 13.843 7.426 -11.995 1.00 53.66 108 VAL A C 1
ATOM 849 O O . VAL A 1 108 ? 13.871 7.496 -10.771 1.00 53.66 108 VAL A O 1
ATOM 852 N N . LEU A 1 109 ? 13.842 8.543 -12.734 1.00 49.75 109 LEU A N 1
ATOM 853 C CA . LEU A 1 109 ? 14.285 9.832 -12.170 1.00 49.75 109 LEU A CA 1
ATOM 854 C C . LEU A 1 109 ? 13.387 11.050 -12.421 1.00 49.75 109 LEU A C 1
ATOM 856 O O . LEU A 1 109 ? 13.624 12.093 -11.811 1.00 49.75 109 LEU A O 1
ATOM 860 N N . PHE A 1 110 ? 12.364 10.974 -13.275 1.00 50.28 110 PHE A N 1
ATOM 861 C CA . PHE A 1 110 ? 11.746 12.208 -13.779 1.00 50.28 110 PHE A CA 1
ATOM 862 C C . PHE A 1 110 ? 10.915 12.973 -12.729 1.00 50.28 110 PHE A C 1
ATOM 864 O O . PHE A 1 110 ? 10.977 14.198 -12.681 1.00 50.28 110 PHE A O 1
ATOM 871 N N . PHE A 1 111 ? 10.207 12.290 -11.821 1.00 50.53 111 PHE A N 1
ATOM 872 C CA . PHE A 1 111 ? 9.309 12.970 -10.871 1.00 50.53 111 PHE A CA 1
ATOM 873 C C . PHE A 1 111 ? 9.929 13.299 -9.506 1.00 50.53 111 PHE A C 1
ATOM 875 O O . PHE A 1 111 ? 9.607 14.349 -8.947 1.00 50.53 111 PHE A O 1
ATOM 882 N N . MET A 1 112 ? 10.863 12.484 -8.989 1.00 52.44 112 MET A N 1
ATOM 883 C CA . MET A 1 112 ? 11.587 12.859 -7.764 1.00 52.44 112 MET A CA 1
ATOM 884 C C . MET A 1 112 ? 12.435 14.118 -7.996 1.00 52.44 112 MET A C 1
ATOM 886 O O . MET A 1 112 ? 12.372 15.037 -7.183 1.00 52.44 112 MET A O 1
ATOM 890 N N . LEU A 1 113 ? 13.130 14.236 -9.137 1.00 49.69 113 LEU A N 1
ATOM 891 C CA . LEU A 1 113 ? 13.922 15.432 -9.458 1.00 49.69 113 LEU A CA 1
ATOM 892 C C . LEU A 1 113 ? 13.065 16.696 -9.617 1.00 49.69 113 LEU A C 1
ATOM 894 O O . LEU A 1 113 ? 13.463 17.745 -9.119 1.00 49.69 113 LEU A O 1
ATOM 898 N N . LEU A 1 114 ? 11.880 16.616 -10.238 1.00 47.16 114 LEU A N 1
ATOM 899 C CA . LEU A 1 114 ? 10.992 17.780 -10.374 1.00 47.16 114 LEU A CA 1
ATOM 900 C C . LEU A 1 114 ? 10.584 18.352 -9.006 1.00 47.16 114 LEU A C 1
ATOM 902 O O . LEU A 1 114 ? 10.699 19.557 -8.806 1.00 47.16 114 LEU A O 1
ATOM 906 N N . SER A 1 115 ? 10.192 17.519 -8.036 1.00 50.97 115 SER A N 1
ATOM 907 C CA . SER A 1 115 ? 9.819 18.015 -6.695 1.00 50.97 115 SER A CA 1
ATOM 908 C C . SER A 1 115 ? 10.979 18.645 -5.908 1.00 50.97 115 SER A C 1
ATOM 910 O O . SER A 1 115 ? 10.759 19.587 -5.151 1.00 50.97 115 SER A O 1
ATOM 912 N N . VAL A 1 116 ? 12.215 18.179 -6.121 1.00 49.81 116 VAL A N 1
ATOM 913 C CA . VAL A 1 116 ? 13.413 18.722 -5.456 1.00 49.81 116 VAL A CA 1
ATOM 914 C C . VAL A 1 116 ? 13.857 20.039 -6.108 1.00 49.81 116 VAL A C 1
ATOM 916 O O . VAL A 1 116 ? 14.333 20.936 -5.418 1.00 49.81 116 VAL A O 1
ATOM 919 N N . LEU A 1 117 ? 13.652 20.198 -7.421 1.00 46.25 117 LEU A N 1
ATOM 920 C CA . LEU A 1 117 ? 14.018 21.414 -8.157 1.00 46.25 117 LEU A CA 1
ATOM 921 C C . LEU A 1 117 ? 13.118 22.624 -7.837 1.00 46.25 117 LEU A C 1
ATOM 923 O O . LEU A 1 117 ? 13.594 23.753 -7.912 1.00 46.25 117 LEU A O 1
ATOM 927 N N . PHE A 1 118 ? 11.853 22.424 -7.441 1.00 51.66 118 PHE A N 1
ATOM 928 C CA . PHE A 1 118 ? 10.942 23.535 -7.105 1.00 51.66 118 PHE A CA 1
ATOM 929 C C . PHE A 1 118 ? 11.045 24.035 -5.654 1.00 51.66 118 PHE A C 1
ATOM 931 O O . PHE A 1 118 ? 10.643 25.163 -5.384 1.00 51.66 118 PHE A O 1
ATOM 938 N N . LEU A 1 119 ? 11.617 23.258 -4.728 1.00 50.03 119 LEU A N 1
ATOM 939 C CA . LEU A 1 119 ? 11.828 23.687 -3.333 1.00 50.03 119 LEU A CA 1
ATOM 940 C C . LEU A 1 119 ? 13.131 24.488 -3.123 1.00 50.03 119 LEU A C 1
ATOM 942 O O . LEU A 1 119 ? 13.408 24.914 -2.006 1.00 50.03 119 LEU A O 1
ATOM 946 N N . GLY A 1 120 ? 13.930 24.695 -4.178 1.00 52.47 120 GLY A N 1
ATOM 947 C CA . GLY A 1 120 ? 15.228 25.383 -4.122 1.00 52.47 120 GLY A CA 1
ATOM 948 C C . GLY A 1 120 ? 15.306 26.737 -4.841 1.00 52.47 120 GLY A C 1
ATOM 949 O O . GLY A 1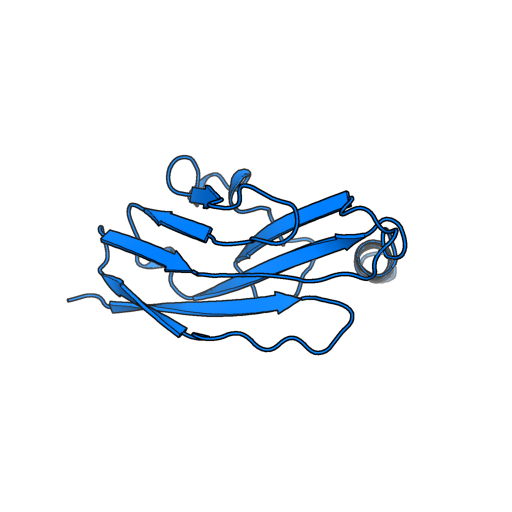 120 ? 16.406 27.261 -4.994 1.00 52.47 120 GLY A O 1
ATOM 950 N N . LEU A 1 121 ? 14.186 27.296 -5.312 1.00 44.78 121 LEU A N 1
ATOM 951 C CA . LEU A 1 121 ? 14.141 28.580 -6.030 1.00 44.78 121 LEU A CA 1
ATOM 952 C C . LEU A 1 121 ? 13.026 29.489 -5.485 1.00 44.78 121 LEU A C 1
ATOM 954 O O . LEU A 1 121 ? 12.036 29.743 -6.168 1.00 44.78 121 LEU A O 1
ATOM 958 N N . THR A 1 122 ? 13.209 29.995 -4.265 1.00 46.41 122 THR A N 1
ATOM 959 C CA . THR A 1 122 ? 12.657 31.281 -3.795 1.00 46.41 122 THR A CA 1
ATOM 960 C C . THR A 1 122 ? 13.647 31.935 -2.852 1.00 46.41 122 THR A C 1
ATOM 962 O O . THR A 1 122 ? 14.097 31.213 -1.934 1.00 46.41 122 THR A O 1
#

InterPro domains:
  IPR003599 Immunoglobulin domain subtype [SM00409] (20-117)
  IPR013783 Immunoglobulin-like fold [G3DSA:2.60.40.10] (14-112)
  IPR036179 Immunoglobulin-like domain superfamily [SSF48726] (16-102)
  IPR056386 B-cell receptor CD22, first Ig-like domain [PF24518] (27-106)

Mean predicted aligned error: 9.29 Å

Sequence (122 aa):
VNWMRLNIILVDNGSVTYTPRRVCSLEGSSVTMPCSYTFPKGHKVTTAFWFKGQVPGAESLDLNLNPEYKGRVEYLGDSNQLCTLRITDLRESDSGTYSFLFGTDENVLFFMLLSVLFLGLT

Solvent-accessible surface area (backbone atoms only — not comparable to full-atom values): 7498 Å² total; per-residue (Å²): 134,63,75,38,52,37,33,57,48,72,55,61,104,58,96,81,88,72,81,71,47,63,53,74,36,47,60,65,36,61,46,76,49,77,41,70,58,86,76,70,87,93,64,48,78,75,45,74,46,44,24,75,38,91,70,90,53,98,82,55,48,42,42,86,77,33,78,94,35,57,94,28,60,45,75,72,44,94,54,104,38,44,60,18,38,34,41,40,68,35,46,81,80,71,42,43,42,33,22,40,41,59,33,32,74,88,59,71,56,68,66,68,51,53,64,59,59,66,77,72,73,129

Foldseek 3Di:
DDKFKEAEAEDDPDDDDDPPRIDIDDAQAKDKDWFWADDDPPKDWPDKAKAFDHDDAPPGDGLCPDPVQPPQWDQPDDDDTTRMIMGGNHDNVPHHYMYMDIDIPVRPDDPHVVRVVVVPDD

Secondary structure (DSSP, 8-state):
--EEEEEEEEE-SS----S-SEEEEETTSEEEE--B----TT--EEEEEEEESSS--TT---TTT-GGGTTTEEE---STTB--EEEES--GGG-EEEEEEEEETTSSSHHHHHHHHHTT--

Organism: Oncorhynchus mykiss (NCBI:txid8022)

Nearest PDB structures (foldseek):
  3sku-assembly3_E  TM=7.725E-01  e=3.334E-04  Homo sapiens
  3u82-assembly1_B  TM=7.017E-01  e=7.216E-04  Homo sapiens
  7ol4-assembly1_A  TM=7.404E-01  e=2.008E-02  Mus musculus
  8hhy-assembly1_L  TM=5.371E-01  e=2.036E-01  Homo sapiens
  7sfv-assembly1_T  TM=4.671E-01  e=3.086E-01  Homo sapiens

=== Feature glossary ===
A reading guide for the features in this record.

Start from the sequence.

  · Sequence gives the chain of amino acids in standard one-letter code (A=alanine, C=cysteine, …, Y=tyrosine), read N→C. It is the only feature that is directly encoded by the gene; all structural features are derived from the folded form of this sequence.

Fold it, and you get atomic coordinates and the backbone conformation that goes with them.

  · Structure coordinates are given as an mmCIF _atom_site loop: one row per atom with element, residue name, chain id, sequence number, and x/y/z position in Å. Only the four main-chain atoms per residue are included here; side chains are omitted to keep the record compact.

  · Backbone dihedral angles. Every residue except chain termini has a φ (preceding-C → N → Cα → C) and a ψ (N → Cα → C → next-N). They are reported in degrees following the IUPAC sign convention. Secondary structure is essentially a statement about which (φ, ψ) basin each residue occupies.

  · Eight-state secondary structure (DSSP): H is the canonical α-helix, G the tighter 3₁₀-helix, I the wider π-helix; E/B are β-structure, T and S are turns and bends, and '-' is everything else. DSSP derives these from the pattern of main-chain N–H···O=C hydrogen bonds, not from the sequence.

  · SS3 is a coarse helix/strand/coil call (letters a/b/c) made by the P-SEA algorithm from inter-Cα distances and dihedrals. It is less detailed than DSSP but needs only Cα positions.

Summarize the fold with a handful of shape descriptors and a per-residue structural alphabet.

  · Radius of gyration (Rg) is the root-mean-square distance of Cα atoms from their centroid — a single number for overall size and compactness. A globular domain of N residues has Rg ≈ 2.2·N^0.38 Å; an extended or disordered chain has a much larger Rg. The Cα contact count is the number of residue pairs whose Cα atoms are within 8 Å and are more than four positions apart in sequence — a standard proxy for tertiary packing density. The bounding box is the smallest axis-aligned box enclosing all Cα atoms.

  · 3Di is Foldseek's structural alphabet. Each residue is assigned one of twenty discrete states based on how its Cα sits relative to its spatial (not sequential) neighbors. Aligning 3Di strings finds structural homologs roughly as well as full 3D superposition, but orders of magnitude faster.

  · Solvent-accessible surface area (SASA) is the area in Å² traced out by the centre of a 1.4 Å probe sphere (a water molecule) rolled over the protein's van der Waals surface (Shrake–Rupley / Lee–Richards construction). Buried residues have near-zero SASA; fully exposed residues can exceed 200 Å². The total SASA scales roughly with the number of surface residues.

Ask how reliable the model is.

  · For AlphaFold models, the B-factor field carries pLDDT — the model's own estimate of local accuracy on a 0–100 scale. Regions with pLDDT<50 should be treated as essentially unmodeled; they often correspond to intrinsically disordered segments.

  · For experimental (PDB) structures, the B-factor (temperature factor) quantifies the positional spread of each atom in the crystal — a combination of thermal vibration and static disorder — in units of Å². High B-factors mark flexible loops or poorly resolved regions; low B-factors mark the rigid, well-ordered core.

  · Predicted Aligned Error (PAE) is an AlphaFold confidence matrix: entry (i, j) is the expected error in the position of residue j, in ångströms, when the prediction is superimposed on the true structure at residue i. Low PAE within a block of residues means that block is internally rigid and well-predicted; high PAE between two blocks means their relative placement is uncertain even if each block individually is confident.

Place it in context: what it resembles, what it is annotated as, and how it looks.

  · Structural nearest neighbors (via Foldseek easy-search vs the PDB). Reported per hit: target PDB id, E-value, and alignment TM-score. A TM-score above ~0.5 is the conventional threshold for 'same fold'.

  · Functional annotations link the protein to curated databases. InterPro entries identify conserved domains and families by matching the sequence against member-database signatures (Pfam, PROSITE, CDD, …). Gene Ontology (GO) terms describe molecular function, biological process, and cellular component in a controlled vocabulary. CATH places the structure in a hierarchical fold classification (Class/Architecture/Topology/Homologous-superfamily). The organism is the source species.

  · The contact map is a binary N×N matrix image: pixel (i, j) is dark where Cα_i and Cα_j are within 8 Å and |i−j|>4. Because the |i−j|>4 filter removes local helical contacts, off-diagonal stripes parallel to the main diagonal indicate parallel β-sheets; stripes perpendicular to it indicate an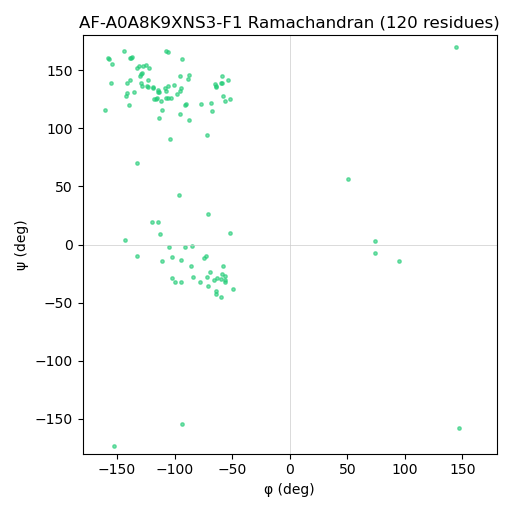tiparallel β-sheets. The Ramachandran plot scatters every residue's (φ, ψ) pair against the sterically allowed regions. The PAE heatmap renders the predicted-aligned-error matrix.

  · Six rendered views show the 3D structure from the faces of a cube — i.e. along ±x, ±y, ±z. Rendering representation is drawn randomly per protein from cartoon (secondary-structure ribbons), sticks (backbone bonds), or molecular surface; coloring is either N→C rainbow (blue at the N-terminus through red at the C-terminus) or one color per chain.